Protein AF-A0A0T1SG38-F1 (afdb_monomer_lite)

Foldseek 3Di:
DLLVVLCVPPPQKDADPDPVLNVVLSVVLVVLCVVQCVVDPLDDPDDDDPVSVVVSLVVQLVSQLVSLVVCQVCCVVPGPIHGDDSVSSSVSSNSNSVVVVVVVVVPPDPPPPDD

pLDDT: mean 81.61, std 12.0, range [37.84, 94.25]

Structure (mmCIF, N/CA/C/O backbone):
data_AF-A0A0T1SG38-F1
#
_entry.id   AF-A0A0T1SG38-F1
#
loop_
_atom_site.group_PDB
_atom_site.id
_atom_site.type_symbol
_atom_site.label_atom_id
_atom_site.label_alt_id
_atom_site.label_comp_id
_atom_site.label_asym_id
_atom_site.label_entity_id
_atom_site.label_seq_id
_atom_site.pdbx_PDB_ins_code
_atom_site.Cartn_x
_atom_site.Cartn_y
_atom_site.Cartn_z
_atom_site.occupancy
_atom_site.B_iso_or_equiv
_atom_site.auth_seq_id
_atom_site.auth_comp_id
_atom_site.auth_asym_id
_atom_site.auth_atom_id
_atom_site.pdbx_PDB_model_num
ATOM 1 N N . MET A 1 1 ? 3.788 8.860 1.374 1.00 61.25 1 MET A N 1
ATOM 2 C CA . MET A 1 1 ? 4.755 8.166 2.257 1.00 61.25 1 MET A CA 1
ATOM 3 C C . MET A 1 1 ? 4.723 6.653 2.049 1.00 61.25 1 MET A C 1
ATOM 5 O O . MET A 1 1 ? 5.687 6.142 1.504 1.00 61.25 1 MET A O 1
ATOM 9 N N . GLY A 1 2 ? 3.632 5.942 2.375 1.00 74.38 2 GLY A N 1
ATOM 10 C CA . GLY A 1 2 ? 3.568 4.473 2.213 1.00 74.38 2 GLY A CA 1
ATOM 11 C C . GLY A 1 2 ? 3.770 3.974 0.773 1.00 74.38 2 GLY A C 1
ATOM 12 O O . GLY A 1 2 ? 4.523 3.036 0.551 1.00 74.38 2 GLY A O 1
ATOM 13 N N . VAL A 1 3 ? 3.187 4.665 -0.214 1.00 76.88 3 VAL A N 1
ATOM 14 C CA . VAL A 1 3 ? 3.354 4.362 -1.651 1.00 76.88 3 VAL A CA 1
ATOM 15 C C . VAL A 1 3 ? 4.807 4.503 -2.109 1.00 76.88 3 VAL A C 1
ATOM 17 O O . VAL A 1 3 ? 5.339 3.619 -2.772 1.00 76.88 3 VAL A O 1
ATOM 20 N N . SER A 1 4 ? 5.464 5.597 -1.720 1.00 79.56 4 SER A N 1
ATOM 21 C CA . SER A 1 4 ? 6.868 5.865 -2.049 1.00 79.56 4 SER A CA 1
ATOM 22 C C . SER A 1 4 ? 7.800 4.826 -1.417 1.00 79.56 4 SER A C 1
ATOM 24 O O . SER A 1 4 ? 8.714 4.344 -2.074 1.00 79.56 4 SER A O 1
ATOM 26 N N . LEU A 1 5 ? 7.534 4.440 -0.163 1.00 78.38 5 LEU A N 1
ATOM 27 C CA . LEU A 1 5 ? 8.261 3.375 0.535 1.00 78.38 5 LEU A CA 1
ATOM 28 C C . LEU A 1 5 ? 8.071 2.015 -0.146 1.00 78.38 5 LEU A C 1
ATOM 30 O O . LEU A 1 5 ? 9.049 1.307 -0.364 1.00 78.38 5 LEU A O 1
ATOM 34 N N . ALA A 1 6 ? 6.839 1.666 -0.523 1.00 77.00 6 ALA A N 1
ATOM 35 C CA . ALA A 1 6 ? 6.562 0.427 -1.242 1.00 77.00 6 ALA A CA 1
ATOM 36 C C . ALA A 1 6 ? 7.313 0.382 -2.582 1.00 77.00 6 ALA A C 1
ATOM 38 O O . ALA A 1 6 ? 7.981 -0.608 -2.865 1.00 77.00 6 ALA A O 1
ATOM 39 N N . GLY A 1 7 ? 7.276 1.468 -3.362 1.00 77.81 7 GLY A N 1
ATOM 40 C CA . GLY A 1 7 ? 7.993 1.557 -4.637 1.00 77.81 7 GLY A CA 1
ATOM 41 C C . GLY A 1 7 ? 9.519 1.535 -4.514 1.00 77.81 7 GLY A C 1
ATOM 42 O O . GLY A 1 7 ? 10.189 1.087 -5.433 1.00 77.81 7 GLY A O 1
ATOM 43 N N . ALA A 1 8 ? 10.075 1.981 -3.384 1.00 79.62 8 ALA A N 1
ATOM 44 C CA . ALA A 1 8 ? 11.517 1.949 -3.146 1.00 79.62 8 ALA A CA 1
ATOM 45 C C . ALA A 1 8 ? 12.026 0.582 -2.658 1.00 79.62 8 ALA A C 1
ATOM 47 O O . ALA A 1 8 ? 13.178 0.233 -2.903 1.00 79.62 8 ALA A O 1
ATOM 48 N N . VAL A 1 9 ? 11.198 -0.170 -1.924 1.00 83.00 9 VAL A N 1
ATOM 49 C CA . VAL A 1 9 ? 11.630 -1.381 -1.202 1.00 83.00 9 VAL A CA 1
ATOM 50 C C . VAL A 1 9 ? 11.206 -2.670 -1.909 1.00 83.00 9 VAL A C 1
ATOM 52 O O . VAL A 1 9 ? 11.851 -3.703 -1.731 1.00 83.00 9 VAL A O 1
ATOM 55 N N . LEU A 1 10 ? 10.131 -2.645 -2.702 1.00 86.44 10 LEU A N 1
ATOM 56 C CA . LEU A 1 10 ? 9.590 -3.853 -3.318 1.00 86.44 10 LEU A CA 1
ATOM 57 C C . LEU A 1 10 ? 10.116 -4.040 -4.747 1.00 86.44 10 LEU A C 1
ATOM 59 O O . LEU A 1 10 ? 9.774 -3.247 -5.621 1.00 86.44 10 LEU A O 1
ATOM 63 N N . PRO A 1 11 ? 10.857 -5.129 -5.033 1.00 83.44 11 PRO A N 1
ATOM 64 C CA . PRO A 1 11 ? 11.427 -5.369 -6.361 1.00 83.44 11 PRO A CA 1
ATOM 65 C C . PRO A 1 11 ? 10.365 -5.639 -7.438 1.00 83.44 11 PRO A C 1
ATOM 67 O O . PRO A 1 11 ? 10.651 -5.514 -8.622 1.00 83.44 11 PRO A O 1
ATOM 70 N N . GLY A 1 12 ? 9.140 -5.999 -7.040 1.00 85.12 12 GLY A N 1
ATOM 71 C CA . GLY A 1 12 ? 8.001 -6.162 -7.946 1.00 85.12 12 GLY A CA 1
ATOM 72 C C . GLY A 1 12 ? 7.273 -4.858 -8.287 1.00 85.12 12 GLY A C 1
ATOM 73 O O . GLY A 1 12 ? 6.238 -4.918 -8.950 1.00 85.12 12 GLY A O 1
ATOM 74 N N . ILE A 1 13 ? 7.748 -3.703 -7.803 1.00 86.31 13 ILE A N 1
ATOM 75 C CA . ILE A 1 13 ? 7.227 -2.387 -8.181 1.00 86.31 13 ILE A CA 1
ATOM 76 C C . ILE A 1 13 ? 8.268 -1.684 -9.041 1.00 86.31 13 ILE A C 1
ATOM 78 O O . ILE A 1 13 ? 9.364 -1.372 -8.585 1.00 86.31 13 ILE A O 1
ATOM 82 N N . THR A 1 14 ? 7.912 -1.408 -10.288 1.00 88.00 14 THR A N 1
ATOM 83 C CA . THR A 1 14 ? 8.753 -0.643 -11.208 1.00 88.00 14 THR A CA 1
ATOM 84 C C . THR A 1 14 ? 8.144 0.736 -11.390 1.00 88.00 14 THR A C 1
ATOM 86 O O . THR A 1 14 ? 6.980 0.861 -11.770 1.00 88.00 14 THR A O 1
ATOM 89 N N . LEU A 1 15 ? 8.928 1.766 -11.085 1.00 84.06 15 LEU A N 1
ATOM 90 C CA . LEU A 1 15 ? 8.608 3.159 -11.380 1.00 84.06 15 LEU A CA 1
ATOM 91 C C . LEU A 1 15 ? 9.158 3.508 -12.771 1.00 84.06 15 LEU A C 1
ATOM 93 O O . LEU A 1 15 ? 10.093 2.853 -13.234 1.00 84.06 15 LEU A O 1
ATOM 97 N N . GLY A 1 16 ? 8.581 4.516 -13.431 1.00 79.94 16 GLY A N 1
ATOM 98 C CA . GLY A 1 16 ? 9.046 4.964 -14.748 1.00 79.94 16 GLY A CA 1
ATOM 99 C C . GLY A 1 16 ? 10.559 5.256 -14.798 1.00 79.94 16 GLY A C 1
ATOM 100 O O . GLY A 1 16 ? 11.163 5.557 -13.765 1.00 79.94 16 GLY A O 1
ATOM 101 N N . PRO A 1 17 ? 11.187 5.135 -15.981 1.00 80.50 17 PRO A N 1
ATOM 102 C CA . PRO A 1 17 ? 12.645 5.134 -16.128 1.00 80.50 17 PRO A CA 1
ATOM 103 C C . PRO A 1 17 ? 13.284 6.496 -15.837 1.00 80.50 17 PRO A C 1
ATOM 105 O O . PRO A 1 17 ? 14.431 6.551 -15.390 1.00 80.50 17 PRO A O 1
ATOM 108 N N . GLU A 1 18 ? 12.558 7.588 -16.078 1.00 85.88 18 GLU A N 1
ATOM 109 C CA . GLU A 1 18 ? 13.020 8.940 -15.788 1.00 85.88 18 GLU A CA 1
ATOM 110 C C . GLU A 1 18 ? 12.492 9.444 -14.443 1.00 85.88 18 GLU A C 1
ATOM 112 O O . GLU A 1 18 ? 11.424 9.054 -13.969 1.00 85.88 18 GLU A O 1
ATOM 117 N N . THR A 1 19 ? 13.213 10.382 -13.824 1.00 84.00 19 THR A N 1
ATOM 118 C CA . THR A 1 19 ? 12.833 10.970 -12.528 1.00 84.00 19 THR A CA 1
ATOM 119 C C . THR A 1 19 ? 11.427 11.575 -12.550 1.00 84.00 19 THR A C 1
ATOM 121 O O . THR A 1 19 ? 10.699 11.490 -11.560 1.00 84.00 19 THR A O 1
ATOM 124 N N . VAL A 1 20 ? 11.035 12.180 -13.676 1.00 83.69 20 VAL A N 1
ATOM 125 C CA . VAL A 1 20 ? 9.702 12.772 -13.861 1.00 83.69 20 VAL A CA 1
ATOM 126 C C . VAL A 1 20 ? 8.631 11.681 -13.931 1.00 83.69 20 VAL A C 1
ATOM 128 O O . VAL A 1 20 ? 7.615 11.789 -13.244 1.00 83.69 20 VAL A O 1
ATOM 131 N N . ASP A 1 21 ? 8.885 10.595 -14.659 1.00 83.06 21 ASP A N 1
ATOM 132 C CA . ASP A 1 21 ? 7.953 9.469 -14.795 1.00 83.06 21 ASP A CA 1
ATOM 133 C C . ASP A 1 21 ? 7.804 8.692 -13.483 1.00 83.06 21 ASP A C 1
ATOM 135 O O . ASP A 1 21 ? 6.703 8.272 -13.109 1.00 83.06 21 ASP A O 1
ATOM 139 N N . ALA A 1 22 ? 8.894 8.548 -12.728 1.00 83.38 22 ALA A N 1
ATOM 140 C CA . ALA A 1 22 ? 8.874 7.981 -11.387 1.00 83.38 22 ALA A CA 1
ATOM 141 C C . ALA A 1 22 ? 8.063 8.859 -10.419 1.00 83.38 22 ALA A C 1
ATOM 143 O O . ALA A 1 22 ? 7.230 8.346 -9.665 1.00 83.38 22 ALA A O 1
ATOM 144 N N . ALA A 1 23 ? 8.245 10.183 -10.466 1.00 86.25 23 ALA A N 1
ATOM 145 C CA . ALA A 1 23 ? 7.458 11.115 -9.662 1.00 86.25 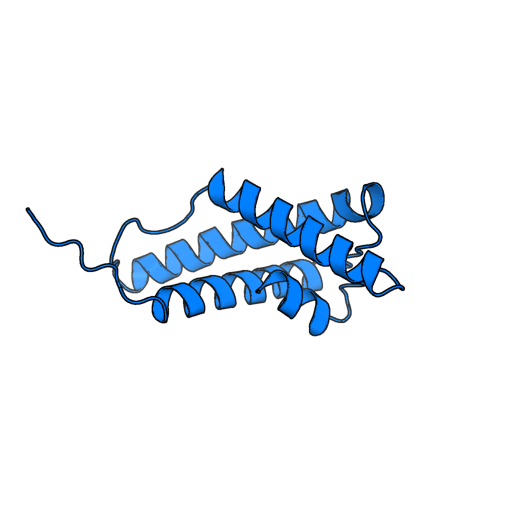23 ALA A CA 1
ATOM 146 C C . ALA A 1 23 ? 5.968 11.061 -10.031 1.00 86.25 23 ALA A C 1
ATOM 148 O O . ALA A 1 23 ? 5.118 11.004 -9.140 1.00 86.25 23 ALA A O 1
ATOM 149 N N . PHE A 1 24 ? 5.646 11.003 -11.326 1.00 87.06 24 PHE A N 1
ATOM 150 C CA . PHE A 1 24 ? 4.275 10.860 -11.810 1.00 87.06 24 PHE A CA 1
ATOM 151 C C . PHE A 1 24 ? 3.649 9.526 -11.379 1.00 87.06 24 PHE A C 1
ATOM 153 O O . PHE A 1 24 ? 2.514 9.500 -10.907 1.00 87.06 24 PHE A O 1
ATOM 160 N N . SER A 1 25 ? 4.407 8.431 -11.440 1.00 85.12 25 SER A N 1
ATOM 161 C CA . SER A 1 25 ? 4.002 7.098 -10.971 1.00 85.12 25 SER A CA 1
ATOM 162 C C . SER A 1 25 ? 3.645 7.091 -9.481 1.00 85.12 25 SER A C 1
ATOM 164 O O . SER A 1 25 ? 2.595 6.579 -9.081 1.00 85.12 25 SER A O 1
ATOM 166 N N . VAL A 1 26 ? 4.492 7.709 -8.653 1.00 86.25 26 VAL A N 1
ATOM 167 C CA . VAL A 1 26 ? 4.254 7.847 -7.209 1.00 86.25 26 VAL A CA 1
ATOM 168 C C . VAL A 1 26 ? 3.053 8.751 -6.937 1.00 86.25 26 VAL A C 1
ATOM 170 O O . VAL A 1 26 ? 2.231 8.423 -6.076 1.00 86.25 26 VAL A O 1
ATOM 173 N N . LEU A 1 27 ? 2.928 9.865 -7.663 1.00 88.31 27 LEU A N 1
ATOM 174 C CA . LEU A 1 27 ? 1.806 10.792 -7.536 1.00 88.31 27 LEU A CA 1
ATOM 175 C C . LEU A 1 27 ? 0.485 10.101 -7.879 1.00 88.31 27 LEU A C 1
ATOM 177 O O . LEU A 1 27 ? -0.450 10.155 -7.086 1.00 88.31 27 LEU A O 1
ATOM 181 N N . PHE A 1 28 ? 0.432 9.395 -9.008 1.00 87.88 28 PHE A N 1
ATOM 182 C CA . PHE A 1 28 ? -0.738 8.650 -9.457 1.00 87.88 28 PHE A CA 1
ATOM 183 C C . PHE A 1 28 ? -1.193 7.631 -8.407 1.00 87.88 28 PHE A C 1
ATOM 185 O O . PHE A 1 28 ? -2.337 7.676 -7.953 1.00 87.88 28 PHE A O 1
ATOM 192 N N . ALA A 1 29 ? -0.288 6.758 -7.956 1.00 84.69 29 ALA A N 1
ATOM 193 C CA . ALA A 1 29 ? -0.609 5.760 -6.939 1.00 84.69 29 ALA A CA 1
ATOM 194 C C . ALA A 1 29 ? -1.024 6.402 -5.603 1.00 84.69 29 ALA A C 1
ATOM 196 O O . ALA A 1 29 ? -1.948 5.923 -4.949 1.00 84.69 29 ALA A O 1
ATOM 197 N N . THR A 1 30 ? -0.399 7.521 -5.222 1.00 86.94 30 THR A N 1
ATOM 198 C CA . THR A 1 30 ? -0.776 8.276 -4.018 1.00 86.94 30 THR A CA 1
ATOM 199 C C . THR A 1 30 ? -2.183 8.854 -4.134 1.00 86.94 30 THR A C 1
ATOM 201 O O . THR A 1 30 ? -2.955 8.742 -3.184 1.00 86.94 30 THR A O 1
ATOM 204 N N . VAL A 1 31 ? -2.540 9.432 -5.282 1.00 88.81 31 VAL A N 1
ATOM 205 C CA . VAL A 1 31 ? -3.876 9.994 -5.525 1.00 88.81 31 VAL A CA 1
ATOM 206 C C . VAL A 1 31 ? -4.934 8.895 -5.505 1.00 88.81 31 VAL A C 1
ATOM 208 O O . VAL A 1 31 ? -5.931 9.039 -4.802 1.00 88.81 31 VAL A O 1
ATOM 211 N N . VAL A 1 32 ? -4.712 7.781 -6.207 1.00 86.44 32 VAL A N 1
ATOM 212 C CA . VAL A 1 32 ? -5.650 6.644 -6.221 1.00 86.44 32 VAL A CA 1
ATOM 213 C C . VAL A 1 32 ? -5.873 6.113 -4.806 1.00 86.44 32 VAL A C 1
ATOM 215 O O . VAL A 1 32 ? -7.018 5.945 -4.383 1.00 86.44 32 VAL A O 1
ATOM 218 N N . LEU A 1 33 ? -4.791 5.907 -4.050 1.00 85.38 33 LEU A N 1
ATOM 219 C CA . LEU A 1 33 ? -4.870 5.454 -2.666 1.00 85.38 33 LEU A CA 1
ATOM 220 C C . LEU A 1 33 ? -5.622 6.457 -1.785 1.00 85.38 33 LEU A C 1
ATOM 222 O O . LEU A 1 33 ? -6.521 6.055 -1.051 1.00 85.38 33 LEU A O 1
ATOM 226 N N . ALA A 1 34 ? -5.301 7.748 -1.872 1.00 85.38 34 ALA A N 1
ATOM 227 C CA . ALA A 1 34 ? -5.941 8.785 -1.068 1.00 85.38 34 ALA A CA 1
ATOM 228 C C . ALA A 1 34 ? -7.445 8.887 -1.356 1.00 85.38 34 ALA A C 1
ATOM 230 O O . ALA A 1 34 ? -8.245 8.843 -0.422 1.00 85.38 34 ALA A O 1
ATOM 231 N N . VAL A 1 35 ? -7.835 8.951 -2.632 1.00 86.69 35 VAL A N 1
ATOM 232 C CA . VAL A 1 35 ? -9.241 9.056 -3.046 1.00 86.69 35 VAL A CA 1
ATOM 233 C C . VAL A 1 35 ? -10.033 7.838 -2.575 1.00 86.69 35 VAL A C 1
ATOM 235 O O . VAL A 1 35 ? -11.074 7.990 -1.941 1.00 86.69 35 VAL A O 1
ATOM 238 N N . LEU A 1 36 ? -9.536 6.623 -2.817 1.00 86.69 36 LEU A N 1
ATOM 239 C CA . LEU A 1 36 ? -10.255 5.405 -2.428 1.00 86.69 36 LEU A CA 1
ATOM 240 C C . LEU A 1 36 ? -10.296 5.202 -0.909 1.00 86.69 36 LEU A C 1
ATOM 242 O O . LEU A 1 36 ? -11.290 4.698 -0.389 1.00 86.69 36 LEU A O 1
ATOM 246 N N . THR A 1 37 ? -9.258 5.634 -0.192 1.00 84.06 37 THR A N 1
ATOM 247 C CA . THR A 1 37 ? -9.245 5.614 1.279 1.00 84.06 37 THR A CA 1
ATOM 248 C C . THR A 1 37 ? -10.257 6.594 1.864 1.00 84.06 37 THR A C 1
ATOM 250 O O . THR A 1 37 ? -10.910 6.278 2.854 1.00 84.06 37 THR A O 1
ATOM 253 N N . GLN A 1 38 ? -10.432 7.765 1.248 1.00 82.06 38 GLN A N 1
ATOM 254 C CA . GLN A 1 38 ? -11.444 8.735 1.675 1.00 82.06 38 GLN A CA 1
ATOM 255 C C . GLN A 1 38 ? -12.871 8.285 1.345 1.00 82.06 38 GLN A C 1
ATOM 257 O O . GLN A 1 38 ? -13.776 8.517 2.141 1.00 82.06 38 GLN A O 1
ATOM 262 N N . LEU A 1 39 ? -13.079 7.628 0.199 1.00 82.00 39 LEU A N 1
ATOM 263 C CA . LEU A 1 39 ? -14.396 7.116 -0.197 1.00 82.00 39 LEU A CA 1
ATOM 264 C C . LEU A 1 39 ? -14.862 5.947 0.678 1.00 82.00 39 LEU A C 1
ATOM 266 O O . LEU A 1 39 ? -16.056 5.806 0.932 1.00 82.00 39 LEU A O 1
ATOM 270 N N . ILE A 1 40 ? -13.929 5.109 1.131 1.00 79.62 40 ILE A N 1
ATOM 271 C CA . ILE A 1 40 ? -14.208 3.957 1.988 1.00 79.62 40 ILE A CA 1
ATOM 272 C C . ILE A 1 40 ? -13.384 4.128 3.261 1.00 79.62 40 ILE A C 1
ATOM 274 O O . ILE A 1 40 ? -12.298 3.571 3.403 1.00 79.62 40 ILE A O 1
ATOM 278 N N . LEU A 1 41 ? -13.882 4.943 4.189 1.00 75.69 41 LEU A N 1
ATOM 279 C CA . LEU A 1 41 ? -13.175 5.189 5.439 1.00 75.69 41 LEU A CA 1
ATOM 280 C C . LEU A 1 41 ? -13.295 3.970 6.365 1.00 75.69 41 LEU A C 1
ATOM 282 O O . LEU A 1 41 ? -14.327 3.748 6.996 1.00 75.69 41 LEU A O 1
ATOM 286 N N . ILE A 1 42 ? -12.210 3.205 6.477 1.00 71.25 42 ILE A N 1
ATOM 287 C CA . ILE A 1 42 ? -12.061 2.133 7.466 1.00 71.25 42 ILE A CA 1
ATOM 288 C C . ILE A 1 42 ? -11.097 2.618 8.546 1.00 71.25 42 ILE A C 1
ATOM 290 O O . ILE A 1 42 ? -9.880 2.429 8.466 1.00 71.25 42 ILE A O 1
ATOM 294 N N . GLY A 1 43 ? -11.645 3.280 9.559 1.00 67.38 43 GLY A N 1
ATOM 295 C CA . GLY A 1 43 ? -10.873 3.775 10.688 1.00 67.38 43 GLY A CA 1
ATOM 296 C C . GLY A 1 43 ? -11.761 4.200 11.854 1.00 67.38 43 GLY A C 1
ATOM 297 O O . GLY A 1 43 ? -12.931 4.528 11.652 1.00 67.38 43 GLY A O 1
ATOM 298 N N . PRO A 1 44 ? -11.226 4.180 13.081 1.00 65.06 44 PRO A N 1
ATOM 299 C CA . PRO A 1 44 ? -11.947 4.664 14.244 1.00 65.06 44 PRO A CA 1
ATOM 300 C C . PRO A 1 44 ? -12.056 6.195 14.218 1.00 65.06 44 PRO A C 1
ATOM 302 O O . PRO A 1 44 ? -11.100 6.885 13.876 1.00 65.06 44 PRO A O 1
ATOM 305 N N . SER A 1 45 ? -13.200 6.734 14.641 1.00 70.00 45 SER A N 1
ATOM 306 C CA . SER A 1 45 ? -13.416 8.181 14.804 1.00 70.00 45 SER A CA 1
ATOM 307 C C . SER A 1 45 ? -12.791 8.761 16.084 1.00 70.00 45 SER A C 1
ATOM 309 O O . SER A 1 45 ? -12.860 9.965 16.305 1.00 70.00 45 SER A O 1
ATOM 311 N N . GLY A 1 46 ? -12.175 7.926 16.929 1.00 67.88 46 GLY A N 1
ATOM 312 C CA . GLY A 1 46 ? -11.566 8.319 18.201 1.00 67.88 46 GLY A CA 1
ATOM 313 C C . GLY A 1 46 ? -10.620 7.250 18.756 1.00 67.88 46 GLY A C 1
ATOM 314 O O . GLY A 1 46 ? -10.257 6.298 18.061 1.00 67.88 46 GLY A O 1
ATOM 315 N N . ARG A 1 47 ? -10.209 7.385 20.025 1.00 70.75 47 ARG A N 1
ATOM 316 C CA . ARG A 1 47 ? -9.384 6.363 20.694 1.00 70.75 47 ARG A CA 1
ATOM 317 C C . ARG A 1 47 ? -10.201 5.088 20.884 1.00 70.75 47 ARG A C 1
ATOM 319 O O . ARG A 1 47 ? -11.242 5.100 21.531 1.00 70.75 47 ARG A O 1
ATOM 326 N N . VAL A 1 48 ? -9.707 3.985 20.337 1.00 70.62 48 VAL A N 1
ATOM 327 C CA . VAL A 1 48 ? -10.367 2.678 20.389 1.00 70.62 48 VAL A CA 1
ATOM 328 C C . VAL A 1 48 ? -9.473 1.637 21.062 1.00 70.62 48 VAL A C 1
ATOM 330 O O . VAL A 1 48 ? -8.246 1.757 21.007 1.00 70.62 48 VAL A O 1
ATOM 333 N N . PRO A 1 49 ? -10.060 0.610 21.706 1.00 78.75 49 PRO A N 1
ATOM 334 C CA . PRO A 1 49 ? -9.295 -0.461 22.335 1.00 78.75 49 PRO A CA 1
ATOM 335 C C . PRO A 1 49 ? -8.444 -1.223 21.310 1.00 78.75 49 PRO A C 1
ATOM 337 O O . PRO A 1 49 ? -8.776 -1.288 20.125 1.00 78.75 49 PRO A O 1
ATOM 340 N N . LEU A 1 50 ? -7.365 -1.860 21.776 1.00 78.75 50 LEU A N 1
ATOM 341 C CA . LEU A 1 50 ? -6.408 -2.574 20.920 1.00 78.75 50 LEU A CA 1
ATOM 342 C C . LEU A 1 50 ? -7.072 -3.631 20.019 1.00 78.75 50 LEU A C 1
ATOM 344 O O . LEU A 1 50 ? -6.689 -3.793 18.865 1.00 78.75 50 LEU A O 1
ATOM 348 N N . SER A 1 51 ? -8.104 -4.316 20.514 1.00 81.56 51 SER A N 1
ATOM 349 C CA . SER A 1 51 ? -8.880 -5.281 19.727 1.00 81.56 51 SER A CA 1
ATOM 350 C C . SER A 1 51 ? -9.573 -4.636 18.524 1.00 81.56 51 SER A C 1
ATOM 352 O O . SER A 1 51 ? -9.546 -5.190 17.428 1.00 81.56 51 SER A O 1
ATOM 354 N N . ALA A 1 52 ? -10.137 -3.441 18.693 1.00 78.31 52 ALA A N 1
ATOM 355 C CA . ALA A 1 52 ? -10.727 -2.686 17.597 1.00 78.31 52 ALA A CA 1
ATOM 356 C C . ALA A 1 52 ? -9.652 -2.184 16.619 1.00 78.31 52 ALA A C 1
ATOM 358 O O . ALA A 1 52 ? -9.874 -2.229 15.411 1.00 78.31 52 ALA A O 1
ATOM 359 N N . LEU A 1 53 ? -8.463 -1.798 17.104 1.00 76.75 53 LEU A N 1
ATOM 360 C CA . LEU A 1 53 ? -7.327 -1.465 16.230 1.00 76.75 53 LEU A CA 1
ATOM 361 C C . LEU A 1 53 ? -6.900 -2.646 15.354 1.00 76.75 53 LEU A C 1
ATOM 363 O O . LEU A 1 53 ? -6.583 -2.437 14.187 1.00 76.75 53 LEU A O 1
ATOM 367 N N . LEU A 1 54 ? -6.929 -3.878 15.871 1.00 82.00 54 LEU A N 1
ATOM 368 C CA . LEU A 1 54 ? -6.631 -5.074 15.074 1.00 82.00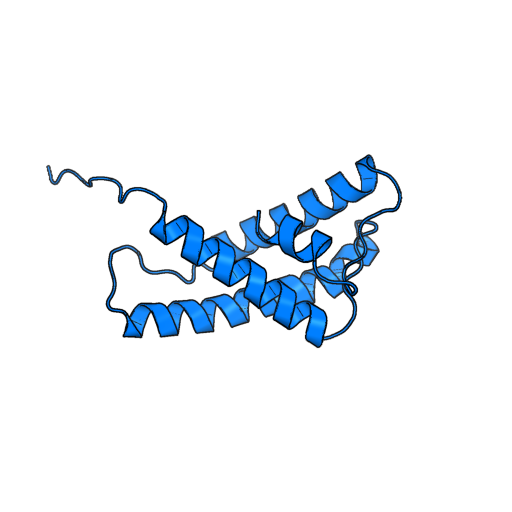 54 LEU A CA 1
ATOM 369 C C . LEU A 1 54 ? -7.673 -5.296 13.971 1.00 82.00 54 LEU A C 1
ATOM 371 O O . LEU A 1 54 ? -7.304 -5.600 12.838 1.00 82.00 54 LEU A O 1
ATOM 375 N N . VAL A 1 55 ? -8.958 -5.094 14.274 1.00 85.12 55 VAL A N 1
ATOM 376 C CA . VAL A 1 55 ? -10.040 -5.217 13.282 1.00 85.12 55 VAL A CA 1
ATOM 377 C C . VAL A 1 55 ? -9.918 -4.141 12.202 1.00 85.12 55 VAL A C 1
ATOM 379 O O . VAL A 1 55 ? -9.939 -4.468 11.017 1.00 85.12 55 VAL A O 1
ATOM 382 N N . PHE A 1 56 ? -9.722 -2.875 12.584 1.00 82.25 56 PHE A N 1
ATOM 383 C CA . PHE A 1 56 ? -9.502 -1.785 11.625 1.00 82.25 56 PHE A CA 1
ATOM 384 C C . PHE A 1 56 ? -8.203 -1.962 10.833 1.00 82.25 56 PHE A C 1
ATOM 386 O O . PHE A 1 56 ? -8.164 -1.660 9.642 1.00 82.25 56 PHE A O 1
ATOM 393 N N . GLY A 1 57 ? -7.156 -2.495 11.463 1.00 83.44 57 GLY A N 1
ATOM 394 C CA . GLY A 1 57 ? -5.899 -2.837 10.807 1.00 83.44 57 GLY A CA 1
ATOM 395 C C . GLY A 1 57 ? -6.084 -3.910 9.737 1.00 83.44 57 GLY A C 1
ATOM 396 O O . GLY A 1 57 ? -5.598 -3.737 8.623 1.00 83.44 57 GLY A O 1
ATOM 397 N N . LEU A 1 58 ? -6.830 -4.976 10.041 1.00 87.88 58 LEU A N 1
ATOM 398 C CA . LEU A 1 58 ? -7.102 -6.063 9.099 1.00 87.88 58 LEU A CA 1
ATOM 399 C C . LEU A 1 58 ? -8.024 -5.621 7.958 1.00 87.88 58 LEU A C 1
ATOM 401 O O . LEU A 1 58 ? -7.717 -5.857 6.792 1.00 87.88 58 LEU A O 1
ATOM 405 N N . ALA A 1 59 ? -9.135 -4.959 8.278 1.00 88.12 59 ALA A N 1
ATOM 406 C CA . ALA A 1 59 ? -10.070 -4.461 7.272 1.00 88.12 59 ALA A CA 1
ATOM 407 C C . ALA A 1 59 ? -9.400 -3.418 6.362 1.00 88.12 59 ALA A C 1
ATOM 409 O O . ALA A 1 59 ? -9.529 -3.472 5.139 1.00 88.12 59 ALA A O 1
ATOM 410 N N . GLY A 1 60 ? -8.603 -2.529 6.952 1.00 88.12 60 GLY A N 1
ATOM 411 C CA . GLY A 1 60 ? -7.797 -1.569 6.219 1.00 88.12 60 GLY A CA 1
ATOM 412 C C . GLY A 1 60 ? -6.709 -2.219 5.359 1.00 88.12 60 GLY A C 1
ATOM 413 O O . GLY A 1 60 ? -6.487 -1.792 4.232 1.00 88.12 60 GLY A O 1
ATOM 414 N N . PHE A 1 61 ? -6.065 -3.286 5.833 1.00 91.31 61 PHE A N 1
ATOM 415 C CA . PHE A 1 61 ? -5.119 -4.054 5.021 1.00 91.31 61 PHE A CA 1
ATOM 416 C C . PHE A 1 61 ? -5.789 -4.658 3.779 1.00 91.31 61 PHE A C 1
ATOM 418 O O . PHE A 1 61 ? -5.240 -4.567 2.682 1.00 91.31 61 PHE A O 1
ATOM 425 N N . VAL A 1 62 ? -6.987 -5.236 3.929 1.00 93.06 62 VAL A N 1
ATOM 426 C CA . VAL A 1 62 ? -7.758 -5.770 2.793 1.00 93.06 62 VAL A CA 1
ATOM 427 C C . VAL A 1 62 ? -8.092 -4.658 1.799 1.00 93.06 62 VAL A C 1
ATOM 429 O O . VAL A 1 62 ? -7.926 -4.844 0.595 1.00 93.06 62 VAL A O 1
ATOM 432 N N . GLN A 1 63 ? -8.504 -3.488 2.288 1.00 91.81 63 GLN A N 1
ATOM 433 C CA . GLN A 1 63 ? -8.741 -2.321 1.443 1.00 91.81 63 GLN A CA 1
ATOM 434 C C . GLN A 1 63 ? -7.475 -1.898 0.685 1.00 91.81 63 GLN A C 1
ATOM 436 O O . GLN A 1 63 ? -7.526 -1.741 -0.533 1.00 91.81 63 GLN A O 1
ATOM 441 N N . ASP A 1 64 ? -6.336 -1.774 1.368 1.00 91.38 64 ASP A N 1
ATOM 442 C CA . ASP A 1 64 ? -5.070 -1.383 0.739 1.00 91.38 64 ASP A CA 1
ATOM 443 C C . ASP A 1 64 ? -4.646 -2.412 -0.322 1.00 91.38 64 ASP A C 1
ATOM 445 O O . ASP A 1 64 ? -4.184 -2.033 -1.396 1.00 91.38 64 ASP A O 1
ATOM 449 N N . ALA A 1 65 ? -4.864 -3.707 -0.072 1.00 93.88 65 ALA A N 1
ATOM 450 C CA . ALA A 1 65 ? -4.590 -4.773 -1.035 1.00 93.88 65 ALA A CA 1
ATOM 451 C C . ALA A 1 65 ? -5.478 -4.674 -2.281 1.00 93.88 65 ALA A C 1
ATOM 453 O O . ALA A 1 65 ? -4.978 -4.816 -3.397 1.00 93.88 65 ALA A O 1
ATOM 454 N N . LEU A 1 66 ? -6.769 -4.377 -2.115 1.00 93.62 66 LEU A N 1
ATOM 455 C CA . LEU A 1 66 ? -7.678 -4.150 -3.242 1.00 93.62 66 LEU A CA 1
ATOM 456 C C . LEU A 1 66 ? -7.284 -2.907 -4.046 1.00 93.62 66 LEU A C 1
ATOM 458 O O . LEU A 1 66 ? -7.350 -2.931 -5.275 1.00 93.62 66 LEU A O 1
ATOM 462 N N . ILE A 1 67 ? -6.825 -1.844 -3.380 1.00 92.94 67 ILE A N 1
ATOM 463 C CA . ILE A 1 67 ? -6.345 -0.639 -4.061 1.00 92.94 67 ILE A CA 1
ATOM 464 C C . ILE A 1 67 ? -5.054 -0.932 -4.831 1.00 92.94 67 ILE A C 1
ATOM 466 O O . ILE A 1 67 ? -4.952 -0.572 -6.001 1.00 92.94 67 ILE A O 1
ATOM 470 N N . TRP A 1 68 ? -4.083 -1.620 -4.229 1.00 93.56 68 TRP A N 1
ATOM 471 C CA . TRP A 1 68 ? -2.854 -2.020 -4.922 1.00 93.56 68 TRP A CA 1
ATOM 472 C C . TRP A 1 68 ? -3.123 -2.977 -6.082 1.00 93.56 68 TRP A C 1
ATOM 474 O O . TRP A 1 68 ? -2.481 -2.872 -7.128 1.00 93.56 68 TRP A O 1
ATOM 484 N N . TRP A 1 69 ? -4.109 -3.860 -5.944 1.00 94.25 69 TRP A N 1
ATOM 485 C CA . TRP A 1 69 ? -4.567 -4.694 -7.045 1.00 94.25 69 TRP A CA 1
ATOM 486 C C . TRP A 1 69 ? -5.181 -3.859 -8.174 1.00 94.25 69 TRP A C 1
ATOM 488 O O . TRP A 1 69 ? -4.810 -4.038 -9.336 1.00 94.25 69 TRP A O 1
ATOM 498 N N . LEU A 1 70 ? -6.026 -2.877 -7.854 1.00 92.06 70 LEU A N 1
ATOM 499 C CA . LEU A 1 70 ? -6.545 -1.933 -8.844 1.00 92.06 70 LEU A CA 1
ATOM 500 C C . LEU A 1 70 ? -5.414 -1.151 -9.525 1.00 92.06 70 LEU A C 1
ATOM 502 O O . LEU A 1 70 ? -5.425 -1.021 -10.746 1.00 92.06 70 LEU A O 1
ATOM 506 N N . ILE A 1 71 ? -4.426 -0.672 -8.765 1.00 91.31 71 ILE A N 1
ATOM 507 C CA . ILE A 1 71 ? -3.246 0.022 -9.297 1.00 91.31 71 ILE A CA 1
ATOM 508 C C . ILE A 1 71 ? -2.484 -0.896 -10.254 1.00 91.31 71 ILE A C 1
ATOM 510 O O . ILE A 1 71 ? -2.161 -0.459 -11.352 1.00 91.31 71 ILE A O 1
ATOM 514 N N . SER A 1 72 ? -2.267 -2.169 -9.909 1.00 93.56 72 SER A N 1
ATOM 515 C CA . SER A 1 72 ? -1.582 -3.125 -10.795 1.00 93.56 72 SER A CA 1
ATOM 516 C C . SER A 1 72 ? -2.269 -3.282 -12.157 1.00 93.56 72 SER A C 1
ATOM 518 O O . SER A 1 72 ? -1.608 -3.478 -13.175 1.00 93.56 72 SER A O 1
ATOM 520 N N . TRP A 1 73 ? -3.597 -3.141 -12.193 1.00 93.38 73 TRP A N 1
ATOM 521 C CA . TRP A 1 73 ? -4.382 -3.211 -13.422 1.00 93.38 73 TRP A CA 1
ATOM 522 C C . TRP A 1 73 ? -4.487 -1.865 -14.155 1.00 93.38 73 TRP A C 1
ATOM 524 O O . TRP A 1 73 ? -4.472 -1.833 -15.391 1.00 93.38 73 TRP A O 1
ATOM 534 N N . LEU A 1 74 ? -4.651 -0.761 -13.424 1.00 90.31 74 LEU A N 1
ATOM 535 C CA . LEU A 1 74 ? -4.927 0.565 -13.981 1.00 90.31 74 LEU A CA 1
ATOM 536 C C . LEU A 1 74 ? -3.651 1.300 -14.389 1.00 90.31 74 LEU A C 1
ATOM 538 O O . LEU A 1 74 ? -3.643 1.961 -15.426 1.00 90.31 74 LEU A O 1
ATOM 542 N N . ALA A 1 75 ? -2.586 1.175 -13.599 1.00 87.75 75 ALA A N 1
ATOM 543 C CA . ALA A 1 75 ? -1.347 1.907 -13.801 1.00 87.75 75 ALA A CA 1
ATOM 544 C C . ALA A 1 75 ? -0.741 1.686 -15.194 1.00 87.75 75 ALA A C 1
ATOM 546 O O . ALA A 1 75 ? -0.544 2.691 -15.864 1.00 87.75 75 ALA A O 1
ATOM 547 N N . PRO A 1 76 ? -0.636 0.456 -15.743 1.00 87.56 76 PRO A N 1
ATOM 548 C CA . PRO A 1 76 ? -0.090 0.249 -17.089 1.00 87.56 76 PRO A CA 1
ATOM 549 C C . PRO A 1 76 ? -0.873 0.925 -18.231 1.00 87.56 76 PRO A C 1
ATOM 551 O O . PRO A 1 76 ? -0.424 0.898 -19.373 1.00 87.56 76 PRO A O 1
ATOM 554 N N . LYS A 1 77 ? -2.072 1.465 -17.961 1.00 90.19 77 LYS A N 1
ATOM 555 C CA . LYS A 1 77 ? -2.895 2.200 -18.937 1.00 90.19 77 LYS A CA 1
ATOM 556 C C . LYS A 1 77 ? -2.729 3.719 -18.842 1.00 90.19 77 LYS A C 1
ATOM 558 O O . LYS A 1 77 ? -3.140 4.415 -19.763 1.00 90.19 77 LYS A O 1
ATOM 563 N N . MET A 1 78 ? -2.205 4.221 -17.724 1.00 86.00 78 MET A N 1
ATOM 564 C CA . MET A 1 78 ? -2.212 5.647 -17.370 1.00 86.00 78 MET A CA 1
ATOM 565 C C . MET A 1 78 ? -0.825 6.173 -16.967 1.00 86.00 78 MET A C 1
ATOM 567 O O . MET A 1 78 ? -0.637 7.385 -16.930 1.00 86.00 78 MET A O 1
ATOM 571 N N . SER A 1 79 ? 0.126 5.294 -16.640 1.00 86.12 79 SER A N 1
ATOM 572 C CA . SER A 1 79 ? 1.498 5.613 -16.234 1.00 86.12 79 SER A CA 1
ATOM 573 C C . SER A 1 79 ? 2.451 4.434 -16.495 1.00 86.12 79 SER A C 1
ATOM 575 O O . SER A 1 79 ? 2.023 3.330 -16.829 1.00 86.12 79 SER A O 1
ATOM 577 N N . ASP A 1 80 ? 3.754 4.648 -16.302 1.00 86.94 80 ASP A N 1
ATOM 578 C CA . ASP A 1 80 ? 4.777 3.593 -16.408 1.00 86.94 80 ASP A CA 1
ATOM 579 C C . ASP A 1 80 ? 4.913 2.726 -15.147 1.00 86.94 80 ASP A C 1
ATOM 581 O O . ASP A 1 80 ? 5.775 1.848 -15.069 1.00 86.94 80 ASP A O 1
ATOM 585 N N . LEU A 1 81 ? 4.055 2.946 -14.148 1.00 86.94 81 LEU A N 1
ATOM 586 C CA . LEU A 1 81 ? 4.052 2.160 -12.923 1.00 86.94 81 LEU A CA 1
ATOM 587 C C . LEU A 1 81 ? 3.617 0.720 -13.215 1.00 86.94 81 LEU A C 1
ATOM 589 O O . LEU A 1 81 ? 2.500 0.463 -13.676 1.00 86.94 81 LEU A O 1
ATOM 593 N N . ARG A 1 82 ? 4.476 -0.234 -12.853 1.00 89.75 82 ARG A N 1
ATOM 594 C CA . ARG A 1 82 ? 4.154 -1.665 -12.860 1.00 89.75 82 ARG A CA 1
ATOM 595 C C . ARG A 1 82 ? 4.187 -2.219 -11.451 1.00 89.75 82 ARG A C 1
ATOM 597 O O . ARG A 1 82 ? 5.081 -1.909 -10.671 1.00 89.75 82 ARG A O 1
ATOM 604 N N . VAL A 1 83 ? 3.198 -3.048 -11.143 1.00 90.00 83 VAL A N 1
ATOM 605 C CA . VAL A 1 83 ? 3.101 -3.790 -9.887 1.00 90.00 83 VAL A CA 1
ATOM 606 C C . VAL A 1 83 ? 2.858 -5.242 -10.259 1.00 90.00 83 VAL A C 1
ATOM 608 O O . VAL A 1 83 ? 1.805 -5.576 -10.801 1.00 90.00 83 VAL A O 1
ATOM 611 N N . GLU A 1 84 ? 3.840 -6.098 -10.005 1.00 92.44 84 GLU A N 1
ATOM 612 C CA . GLU A 1 84 ? 3.839 -7.473 -10.494 1.00 92.44 84 GLU A CA 1
ATOM 613 C C . GLU A 1 84 ? 3.644 -8.485 -9.366 1.00 92.44 84 GLU A C 1
ATOM 615 O O . GLU A 1 84 ? 4.392 -8.530 -8.388 1.00 92.44 84 GLU A O 1
ATOM 620 N N . GLY A 1 85 ? 2.641 -9.347 -9.541 1.00 90.94 85 GLY A N 1
ATOM 621 C CA . GLY A 1 85 ? 2.387 -10.481 -8.663 1.00 90.94 85 GLY A CA 1
ATOM 622 C C . GLY A 1 85 ? 1.587 -10.148 -7.401 1.00 90.94 85 GLY A C 1
ATOM 623 O O . GLY A 1 85 ? 1.667 -9.066 -6.819 1.00 90.94 85 GLY A O 1
ATOM 624 N N . LEU A 1 86 ? 0.826 -11.143 -6.938 1.00 91.25 86 LEU A N 1
ATOM 625 C CA . LEU A 1 86 ? -0.007 -11.028 -5.739 1.00 91.25 86 LEU A CA 1
ATOM 626 C C . LEU A 1 86 ? 0.828 -10.765 -4.475 1.00 91.25 86 LEU A C 1
ATOM 628 O O . LEU A 1 86 ? 0.420 -9.983 -3.624 1.00 91.25 86 LEU A O 1
ATOM 632 N N . GLY A 1 87 ? 2.013 -11.376 -4.363 1.00 91.69 87 GLY A N 1
ATOM 633 C CA . GLY A 1 87 ? 2.909 -11.168 -3.221 1.00 91.69 87 GLY A CA 1
ATOM 634 C C . GLY A 1 87 ? 3.327 -9.704 -3.056 1.00 91.69 87 GLY A C 1
ATOM 635 O O . GLY A 1 87 ? 3.261 -9.168 -1.952 1.00 91.69 87 GLY A O 1
ATOM 636 N N . THR A 1 88 ? 3.671 -9.032 -4.156 1.00 91.12 88 THR A N 1
ATOM 637 C CA . THR A 1 88 ? 4.021 -7.605 -4.160 1.00 91.12 88 THR A CA 1
ATOM 638 C C . THR A 1 88 ? 2.842 -6.742 -3.735 1.00 91.12 88 THR A C 1
ATOM 640 O O . THR A 1 88 ? 3.011 -5.858 -2.903 1.00 91.12 88 THR A O 1
ATOM 643 N N . ILE A 1 89 ? 1.642 -7.031 -4.247 1.00 93.31 89 ILE A N 1
ATOM 644 C CA . ILE A 1 89 ? 0.405 -6.325 -3.880 1.00 93.31 89 ILE A CA 1
ATOM 645 C C . ILE A 1 89 ? 0.158 -6.415 -2.369 1.00 93.31 89 ILE A C 1
ATOM 647 O O . ILE A 1 89 ? -0.090 -5.398 -1.722 1.00 93.31 89 ILE A O 1
ATOM 651 N N . LEU A 1 90 ? 0.276 -7.613 -1.790 1.00 93.69 90 LEU A N 1
ATOM 652 C CA . LEU A 1 90 ? 0.064 -7.826 -0.356 1.00 93.69 90 LEU A CA 1
ATOM 653 C C . LEU A 1 90 ? 1.136 -7.133 0.497 1.00 93.69 90 LEU A C 1
ATOM 655 O O . LEU A 1 90 ? 0.810 -6.521 1.512 1.00 93.69 90 LEU A O 1
ATOM 659 N N . LEU A 1 91 ? 2.406 -7.177 0.088 1.00 92.06 91 LEU A N 1
ATOM 660 C CA . LEU A 1 91 ? 3.482 -6.479 0.798 1.00 92.06 91 LEU A CA 1
ATOM 661 C C . LEU A 1 91 ? 3.324 -4.957 0.716 1.00 92.06 91 LEU A C 1
ATOM 663 O O . LEU A 1 91 ? 3.510 -4.264 1.715 1.00 92.06 91 LEU A O 1
ATOM 667 N N . ALA A 1 92 ? 2.936 -4.436 -0.446 1.00 90.62 92 ALA A N 1
ATOM 668 C CA . ALA A 1 92 ? 2.699 -3.012 -0.641 1.00 90.62 92 ALA A CA 1
ATOM 669 C C . ALA A 1 92 ? 1.526 -2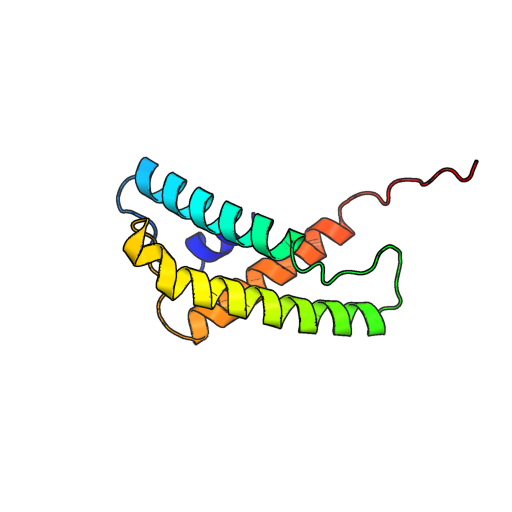.527 0.221 1.00 90.62 92 ALA A C 1
ATOM 671 O O . ALA A 1 92 ? 1.625 -1.485 0.877 1.00 90.62 92 ALA A O 1
ATOM 672 N N . ALA A 1 93 ? 0.456 -3.321 0.297 1.00 91.94 93 ALA A N 1
ATOM 673 C CA . ALA A 1 93 ? -0.664 -3.0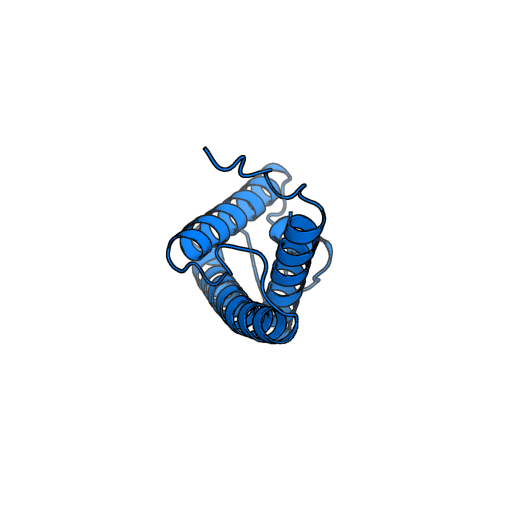86 1.199 1.00 91.94 93 ALA A CA 1
ATOM 674 C C . ALA A 1 93 ? -0.224 -3.075 2.669 1.00 91.94 93 ALA A C 1
ATOM 676 O O . ALA A 1 93 ? -0.574 -2.157 3.409 1.00 91.94 93 ALA A O 1
ATOM 677 N N . LEU A 1 94 ? 0.613 -4.033 3.080 1.00 90.75 94 LEU A N 1
ATOM 678 C CA . LEU A 1 94 ? 1.131 -4.104 4.447 1.00 90.75 94 LEU A CA 1
ATOM 679 C C . LEU A 1 94 ? 1.979 -2.877 4.804 1.00 90.75 94 LEU A C 1
ATOM 681 O O . LEU A 1 94 ? 1.763 -2.271 5.852 1.00 90.75 94 LEU A O 1
ATOM 685 N N . ILE A 1 95 ? 2.909 -2.483 3.928 1.00 90.38 95 ILE A N 1
ATOM 686 C CA . ILE A 1 95 ? 3.756 -1.291 4.111 1.00 90.38 95 ILE A CA 1
ATOM 687 C C . ILE A 1 95 ? 2.889 -0.034 4.212 1.00 90.38 95 ILE A C 1
ATOM 689 O O . ILE A 1 95 ? 3.107 0.815 5.081 1.00 90.38 95 ILE A O 1
ATOM 693 N N . THR A 1 96 ? 1.883 0.074 3.345 1.00 88.69 96 THR A N 1
ATOM 694 C CA . THR A 1 96 ? 0.946 1.200 3.331 1.00 88.69 96 THR A CA 1
ATOM 695 C C . THR A 1 96 ? 0.194 1.287 4.657 1.00 88.69 96 THR A C 1
ATOM 697 O O . THR A 1 96 ? 0.242 2.330 5.315 1.00 88.69 96 THR A O 1
ATOM 700 N N . ARG A 1 97 ? -0.400 0.176 5.106 1.00 89.50 97 ARG A N 1
ATOM 701 C CA . ARG A 1 97 ? -1.143 0.098 6.366 1.00 89.50 97 ARG A CA 1
ATOM 702 C C . ARG A 1 97 ? -0.265 0.385 7.578 1.00 89.50 97 ARG A C 1
ATOM 704 O O . ARG A 1 97 ? -0.654 1.180 8.430 1.00 89.50 97 ARG A O 1
AT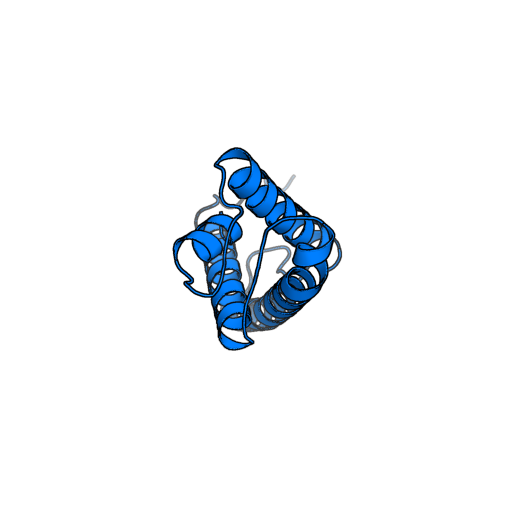OM 711 N N . ALA A 1 98 ? 0.924 -0.210 7.639 1.00 85.38 98 ALA A N 1
ATOM 712 C CA . ALA A 1 98 ? 1.877 0.018 8.721 1.00 85.38 98 ALA A CA 1
ATOM 713 C C . ALA A 1 98 ? 2.286 1.495 8.801 1.00 85.38 98 ALA A C 1
ATOM 715 O O . ALA A 1 98 ? 2.328 2.063 9.889 1.00 85.38 98 ALA A O 1
ATOM 716 N N . THR A 1 99 ? 2.508 2.139 7.651 1.00 85.31 99 THR A N 1
ATOM 717 C CA . THR A 1 99 ? 2.832 3.570 7.589 1.00 85.31 99 THR A CA 1
ATOM 718 C C . THR A 1 99 ? 1.673 4.427 8.094 1.00 85.31 99 THR A C 1
ATOM 720 O O . THR A 1 99 ? 1.894 5.336 8.889 1.00 85.31 99 THR A O 1
ATOM 723 N N . VAL A 1 100 ? 0.438 4.141 7.666 1.00 82.06 100 VAL A N 1
ATOM 724 C CA . VAL A 1 100 ? -0.759 4.883 8.103 1.00 82.06 100 VAL A CA 1
ATOM 725 C C . VAL A 1 100 ? -0.964 4.754 9.611 1.00 82.06 100 VAL A C 1
ATOM 727 O O . VAL A 1 100 ? -1.149 5.765 10.285 1.00 82.06 100 VAL A O 1
ATOM 730 N N . VAL A 1 101 ? -0.881 3.535 10.150 1.00 80.00 101 VAL A N 1
ATOM 731 C CA . VAL A 1 101 ? -1.028 3.289 11.592 1.00 80.00 101 VAL A CA 1
ATOM 732 C C . VAL A 1 101 ? 0.095 3.966 12.376 1.00 80.00 101 VAL A C 1
ATOM 734 O O . VAL A 1 101 ? -0.177 4.620 13.375 1.00 80.00 101 VAL A O 1
ATOM 737 N N . LEU A 1 102 ? 1.349 3.867 11.926 1.00 80.94 102 LEU A N 1
ATOM 738 C CA . LEU A 1 102 ? 2.475 4.513 12.601 1.00 80.94 102 LEU A CA 1
ATOM 739 C C . LEU A 1 102 ? 2.304 6.037 12.640 1.00 80.94 102 LEU A C 1
ATOM 741 O O . LEU A 1 102 ? 2.447 6.643 13.698 1.00 80.94 102 LEU A O 1
ATOM 745 N N . LEU A 1 103 ? 1.940 6.653 11.512 1.00 78.31 103 LEU A N 1
ATOM 746 C CA . LEU A 1 103 ? 1.681 8.092 11.447 1.00 78.31 103 LEU A CA 1
ATOM 747 C C . LEU A 1 103 ? 0.499 8.501 12.332 1.00 78.31 103 LEU A C 1
ATOM 749 O O . LEU A 1 103 ? 0.569 9.546 12.975 1.00 78.31 103 LEU A O 1
ATOM 753 N N . SER A 1 104 ? -0.548 7.677 12.432 1.00 72.62 104 SER A N 1
ATOM 754 C CA . SER A 1 104 ? -1.677 7.967 13.320 1.00 72.62 104 SER A CA 1
ATOM 755 C C . SER A 1 104 ? -1.299 7.897 14.804 1.00 72.62 104 SER A C 1
ATOM 757 O O . SER A 1 104 ? -1.934 8.569 15.606 1.00 72.62 104 SER A O 1
ATOM 759 N N . GLN A 1 105 ? -0.296 7.092 15.182 1.00 72.62 105 GLN A N 1
ATOM 760 C CA . GLN A 1 105 ? 0.223 7.054 16.559 1.00 72.62 105 GLN A CA 1
ATOM 761 C C . GLN A 1 105 ? 1.173 8.221 16.869 1.00 72.62 105 GLN A C 1
ATOM 763 O O . GLN A 1 105 ? 1.297 8.616 18.024 1.00 72.62 105 GLN A O 1
ATOM 768 N N . LEU A 1 106 ? 1.867 8.750 15.855 1.00 74.56 106 LEU A N 1
ATOM 769 C CA . LEU A 1 106 ? 2.811 9.863 16.003 1.00 74.56 106 LEU A CA 1
ATOM 770 C C . LEU A 1 106 ? 2.140 11.237 15.907 1.00 74.56 106 LEU A C 1
ATOM 772 O O . LEU A 1 106 ? 2.697 12.221 16.391 1.00 74.56 106 LEU A O 1
ATOM 776 N N . SER A 1 107 ? 0.967 11.320 15.277 1.00 65.00 107 SER A N 1
ATOM 777 C CA . SER A 1 107 ? 0.199 12.558 15.231 1.00 65.00 107 SER A CA 1
ATOM 778 C C . SER A 1 107 ? -0.319 12.873 16.638 1.00 65.00 107 SER A C 1
ATOM 780 O O . SER A 1 107 ? -1.008 12.027 17.217 1.00 65.00 107 SER A O 1
ATOM 782 N N . PRO A 1 108 ? -0.022 14.058 17.208 1.00 54.91 108 PRO A N 1
ATOM 783 C CA . PRO A 1 108 ? -0.605 14.449 18.480 1.00 54.91 108 PRO A CA 1
ATOM 784 C C . PRO A 1 108 ? -2.124 14.366 18.347 1.00 54.91 108 PRO A C 1
ATOM 786 O O . PRO A 1 108 ? -2.695 14.855 17.368 1.00 54.91 108 PRO A O 1
ATOM 789 N N . ALA A 1 109 ? -2.761 13.674 19.295 1.00 54.38 109 ALA A N 1
ATOM 790 C CA . ALA A 1 109 ? -4.209 13.657 19.393 1.00 54.38 109 ALA A CA 1
ATOM 791 C C . ALA A 1 109 ? -4.641 15.120 19.461 1.00 54.38 109 ALA A C 1
ATOM 793 O O . ALA A 1 109 ? -4.241 15.814 20.392 1.00 54.38 109 ALA A O 1
ATOM 794 N N . GLY A 1 110 ? -5.366 15.594 18.446 1.00 49.84 110 GLY A N 1
ATOM 795 C CA . GLY A 1 110 ? -5.989 16.903 18.514 1.00 49.84 110 GLY A CA 1
ATOM 796 C C . GLY A 1 110 ? -6.745 16.958 19.828 1.00 49.84 110 GLY A C 1
ATOM 797 O O . GLY A 1 110 ? -7.620 16.127 20.072 1.00 49.84 110 GLY A O 1
ATOM 798 N N . GLU A 1 111 ? -6.308 17.861 20.696 1.00 45.75 111 GLU A N 1
ATOM 799 C CA . GLU A 1 111 ? -6.987 18.241 21.916 1.00 45.75 111 GLU A CA 1
ATOM 800 C C . GLU A 1 111 ? -8.341 18.785 21.462 1.00 45.75 111 GLU A C 1
ATOM 802 O O . GLU A 1 111 ? -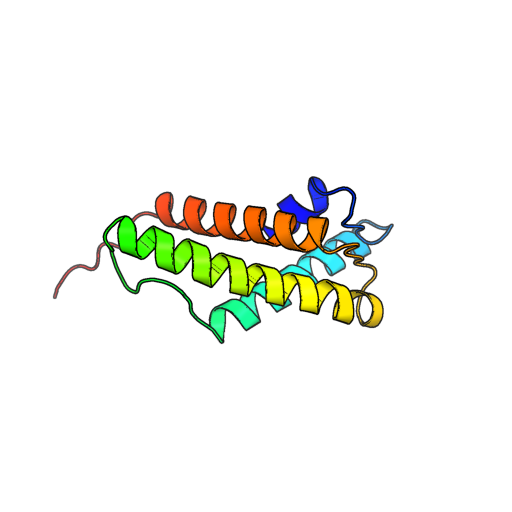8.475 19.947 21.087 1.00 45.75 111 GLU A O 1
ATOM 807 N N . THR A 1 112 ? -9.337 17.906 21.354 1.00 45.50 112 THR A N 1
ATOM 808 C CA . THR A 1 112 ? -10.730 18.324 21.321 1.00 45.50 112 THR A CA 1
ATOM 809 C C . THR A 1 112 ? -10.993 18.886 22.704 1.00 45.50 112 THR A C 1
ATOM 811 O O . THR A 1 112 ? -11.349 18.146 23.619 1.00 45.50 112 THR A O 1
ATOM 814 N N . ALA A 1 113 ? -10.697 20.175 22.859 1.00 41.47 113 ALA A N 1
ATOM 815 C CA . ALA A 1 113 ? -11.276 20.998 23.896 1.00 41.47 113 ALA A CA 1
ATOM 816 C C . ALA A 1 113 ? -12.795 20.828 23.776 1.00 41.47 113 ALA A C 1
ATOM 818 O O . ALA A 1 113 ? -13.390 21.172 22.755 1.00 41.47 113 ALA A O 1
ATOM 819 N N . GLU A 1 114 ? -13.373 20.155 24.767 1.00 41.75 114 GLU A N 1
ATOM 820 C CA . GLU A 1 114 ? -14.802 20.197 25.045 1.00 41.75 114 GLU A CA 1
ATOM 821 C C . GLU A 1 114 ? -15.159 21.659 25.361 1.00 41.75 114 GLU A C 1
ATOM 823 O O . GLU A 1 114 ? -14.596 22.230 26.297 1.00 41.75 114 GLU A O 1
ATOM 828 N N . ASP A 1 115 ? -16.045 22.248 24.553 1.00 37.84 115 ASP A N 1
ATOM 829 C CA . ASP A 1 115 ? -16.831 23.442 24.900 1.00 37.84 115 ASP A CA 1
ATOM 830 C C . ASP A 1 115 ? -18.129 23.014 25.606 1.00 37.84 115 ASP A C 1
ATOM 832 O O . ASP A 1 115 ? -18.769 22.041 25.129 1.00 37.84 115 ASP A O 1
#

Radius of gyration: 15.43 Å; chains: 1; bounding box: 30×35×44 Å

Secondary structure (DSSP, 8-state):
-HHHHHHHH-TTEE--SSHHHHHHHHHHHHHHHHHHHHHS--S-SS---HHHHHHHHHHHHHHHHHHHHHHHHHHHHHSS-EE-SHHHHHHHHHHHHHHHHHHHHHS--------

Sequence (115 aa):
MGVSLAGAVLPGITLGPETVDAAFSVLFATVVLAVLTQLILIGPSGRVPLSALLVFGLAGFVQDALIWWLISWLAPKMSDLRVEGLGTILLAALITRATVVLLSQLSPAGETAED